Protein AF-K3WA99-F1 (afdb_monomer_lite)

Structure (mmCIF, N/CA/C/O backbone):
data_AF-K3WA99-F1
#
_entry.id   AF-K3WA99-F1
#
loop_
_atom_site.group_PDB
_atom_site.id
_atom_site.type_symbol
_atom_site.label_atom_id
_atom_site.label_alt_id
_atom_site.label_comp_id
_atom_site.label_asym_id
_atom_site.label_entity_id
_atom_site.label_seq_id
_atom_site.pdbx_PDB_ins_code
_atom_site.Cartn_x
_atom_site.Cartn_y
_atom_site.Cartn_z
_atom_site.occupancy
_atom_site.B_iso_or_equiv
_atom_site.auth_seq_id
_atom_site.auth_comp_id
_atom_site.auth_asym_id
_atom_site.auth_atom_id
_atom_site.pdbx_PDB_model_num
ATOM 1 N N . MET A 1 1 ? 0.279 -68.273 -68.883 1.00 36.66 1 MET A N 1
ATOM 2 C CA . MET A 1 1 ? -0.332 -67.293 -69.807 1.00 36.66 1 MET A CA 1
ATOM 3 C C . MET A 1 1 ? -0.580 -66.060 -68.958 1.00 36.66 1 MET A C 1
ATOM 5 O O . MET A 1 1 ? -1.203 -66.222 -67.927 1.00 36.66 1 MET A O 1
ATOM 9 N N . GLU A 1 2 ? -0.004 -64.884 -69.164 1.00 41.03 2 GLU A N 1
ATOM 10 C CA . GLU A 1 2 ? 0.530 -64.221 -70.355 1.00 41.03 2 GLU A CA 1
ATOM 11 C C . GLU A 1 2 ? 1.590 -63.188 -69.910 1.00 41.03 2 GLU A C 1
ATOM 13 O O . GLU A 1 2 ? 1.601 -62.764 -68.755 1.00 41.03 2 GLU A O 1
ATOM 18 N N . ARG A 1 3 ? 2.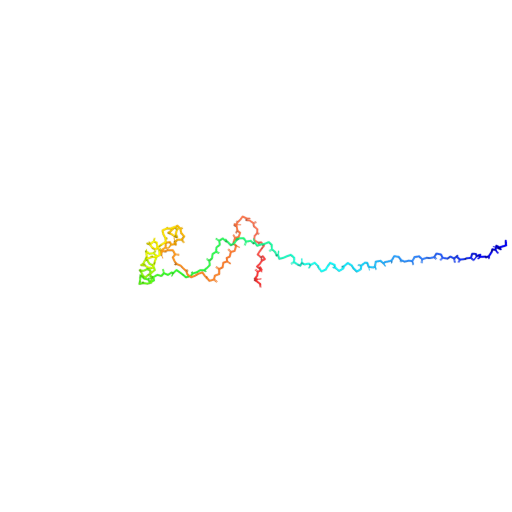520 -62.852 -70.808 1.00 37.69 3 ARG A N 1
ATOM 19 C CA . ARG A 1 3 ? 3.589 -61.851 -70.643 1.00 37.69 3 ARG A CA 1
ATOM 20 C C . ARG A 1 3 ? 3.217 -60.551 -71.373 1.00 37.69 3 ARG A C 1
ATOM 22 O O . ARG A 1 3 ? 2.437 -60.610 -72.313 1.00 37.69 3 ARG A O 1
ATOM 29 N N . ALA A 1 4 ? 3.982 -59.497 -71.049 1.00 47.97 4 ALA A N 1
ATOM 30 C CA . ALA A 1 4 ? 4.262 -58.271 -71.824 1.00 47.97 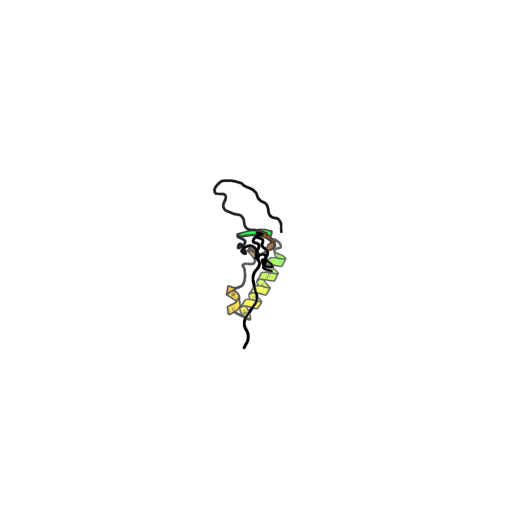4 ALA A CA 1
ATOM 31 C C . ALA A 1 4 ? 3.201 -57.159 -71.693 1.00 47.97 4 ALA A C 1
ATOM 33 O O . ALA A 1 4 ? 2.024 -57.448 -71.564 1.00 47.97 4 ALA A O 1
ATOM 34 N N . ASN A 1 5 ? 3.508 -55.860 -71.643 1.00 38.56 5 ASN A N 1
ATOM 35 C CA . ASN A 1 5 ? 4.619 -55.020 -72.129 1.00 38.56 5 ASN A CA 1
ATOM 36 C C . ASN A 1 5 ? 4.755 -53.823 -71.151 1.00 38.56 5 ASN A C 1
ATOM 38 O O . ASN A 1 5 ? 3.804 -53.527 -70.438 1.00 38.56 5 ASN A O 1
ATOM 42 N N . GLY A 1 6 ? 5.841 -53.066 -71.022 1.00 38.41 6 GLY A N 1
ATOM 43 C CA . GLY A 1 6 ? 6.835 -52.635 -72.003 1.00 38.41 6 GLY A CA 1
ATOM 44 C C . GLY A 1 6 ? 7.060 -51.125 -71.787 1.00 38.41 6 GLY A C 1
ATOM 45 O O . GLY A 1 6 ? 6.121 -50.393 -71.494 1.00 38.41 6 GLY A O 1
ATOM 46 N N . GLU A 1 7 ? 8.320 -50.717 -71.838 1.00 42.38 7 GLU A N 1
ATOM 47 C CA . GLU A 1 7 ? 8.943 -49.479 -71.345 1.00 42.38 7 GLU A CA 1
ATOM 48 C C . GLU A 1 7 ? 8.517 -48.143 -71.992 1.00 42.38 7 GLU A C 1
ATOM 50 O O . GLU A 1 7 ? 8.146 -48.089 -73.161 1.00 42.38 7 GLU A O 1
ATOM 55 N N . ASN A 1 8 ? 8.678 -47.046 -71.232 1.00 38.66 8 ASN A N 1
ATOM 56 C CA . ASN A 1 8 ? 9.382 -45.791 -71.594 1.00 38.66 8 ASN A CA 1
ATOM 57 C C . ASN A 1 8 ? 9.150 -44.780 -70.447 1.00 38.66 8 ASN A C 1
ATOM 59 O O . ASN A 1 8 ? 8.015 -44.575 -70.040 1.00 38.66 8 ASN A O 1
ATOM 63 N N . GLY A 1 9 ? 10.128 -44.159 -69.785 1.00 33.38 9 GLY A N 1
ATOM 64 C CA . GLY A 1 9 ? 11.370 -43.571 -70.280 1.00 33.38 9 GLY A CA 1
ATOM 65 C C . GLY A 1 9 ? 11.229 -42.044 -70.194 1.00 33.38 9 GLY A C 1
ATOM 66 O O . GLY A 1 9 ? 10.466 -41.473 -70.964 1.00 33.38 9 GLY A O 1
ATOM 67 N N . GLY A 1 10 ? 11.932 -41.379 -69.264 1.00 31.41 10 GLY A N 1
ATOM 68 C CA . GLY A 1 10 ? 12.043 -39.911 -69.268 1.00 31.41 10 GLY A CA 1
ATOM 69 C C . GLY A 1 10 ? 12.065 -39.238 -67.896 1.00 31.41 10 GLY A C 1
ATOM 70 O O . GLY A 1 10 ? 11.032 -38.893 -67.335 1.00 31.41 10 GLY A O 1
ATOM 71 N N . THR A 1 11 ? 13.270 -39.016 -67.385 1.00 44.88 11 THR A N 1
ATOM 72 C CA . THR A 1 11 ? 13.609 -38.127 -66.268 1.00 44.88 11 THR A CA 1
ATOM 73 C C . THR A 1 11 ? 13.236 -36.668 -66.559 1.00 44.88 11 THR 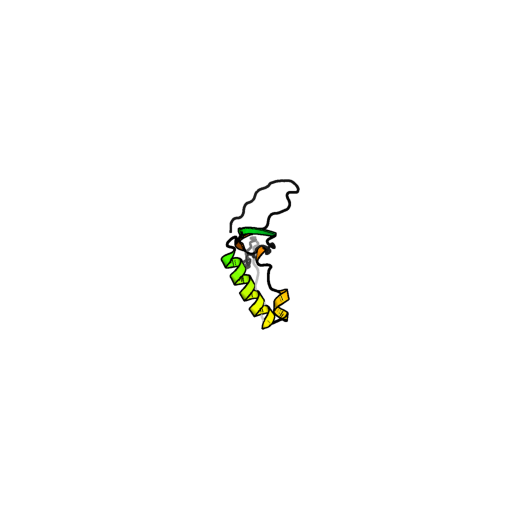A C 1
ATOM 75 O O . THR A 1 11 ? 13.431 -36.217 -67.684 1.00 44.88 11 THR A O 1
ATOM 78 N N . ASN A 1 12 ? 12.797 -35.907 -65.547 1.00 34.22 12 ASN A N 1
ATOM 79 C CA . ASN A 1 12 ? 13.463 -34.665 -65.114 1.00 34.22 12 ASN A CA 1
ATOM 80 C C . ASN A 1 12 ? 12.706 -33.961 -63.975 1.00 34.22 12 ASN A C 1
ATOM 82 O O . ASN A 1 12 ? 11.539 -33.614 -64.105 1.00 34.22 12 ASN A O 1
ATOM 86 N N . SER A 1 13 ? 13.449 -33.734 -62.888 1.00 46.38 13 SER A N 1
ATOM 87 C CA . SER A 1 13 ? 13.485 -32.522 -62.062 1.00 46.38 13 SER A CA 1
ATOM 88 C C . SER A 1 13 ? 12.190 -31.736 -61.855 1.00 46.38 13 SER A C 1
ATOM 90 O O . SER A 1 13 ? 11.712 -31.061 -62.762 1.00 46.38 13 SER A O 1
ATOM 92 N N . SER A 1 14 ? 11.754 -31.643 -60.600 1.00 41.06 14 SER A N 1
ATOM 93 C CA . SER A 1 14 ? 11.791 -30.361 -59.882 1.00 41.06 14 SER A CA 1
ATOM 94 C C . SER A 1 14 ? 11.469 -30.583 -58.411 1.00 41.06 14 SER A C 1
ATOM 96 O O . SER A 1 14 ? 10.350 -30.930 -58.035 1.00 41.06 14 SER A O 1
ATOM 98 N N . ASP A 1 15 ? 12.484 -30.353 -57.585 1.00 43.19 15 ASP A N 1
ATOM 99 C CA . ASP A 1 15 ? 12.324 -29.890 -56.217 1.00 43.19 15 ASP A CA 1
ATOM 100 C C . ASP A 1 15 ? 11.232 -28.817 -56.128 1.00 43.19 15 ASP A C 1
ATOM 102 O O . ASP A 1 15 ? 11.262 -27.818 -56.843 1.00 43.19 15 ASP A O 1
ATOM 106 N N . SER A 1 16 ? 10.286 -28.984 -55.212 1.00 38.38 16 SER A N 1
ATOM 107 C CA . SER A 1 16 ? 9.988 -27.981 -54.181 1.00 38.38 16 SER A CA 1
ATOM 108 C C . SER A 1 16 ? 8.762 -28.433 -53.391 1.00 38.38 16 SER A C 1
ATOM 110 O O . SER A 1 16 ? 7.721 -28.773 -53.935 1.00 38.38 16 SER A O 1
ATOM 112 N N . VAL A 1 17 ? 8.903 -28.671 -52.084 1.00 43.78 17 VAL A N 1
ATOM 113 C CA . VAL A 1 17 ? 8.653 -27.649 -51.048 1.00 43.78 17 VAL A CA 1
ATOM 114 C C . VAL A 1 17 ? 7.265 -27.041 -51.309 1.00 43.78 17 VAL A C 1
ATOM 116 O O . VAL A 1 17 ? 7.071 -26.323 -52.270 1.00 43.78 17 VAL A O 1
ATOM 119 N N . TYR A 1 18 ? 6.213 -27.379 -50.573 1.00 37.78 18 TYR A N 1
ATOM 120 C CA . TYR A 1 18 ? 6.010 -26.922 -49.206 1.00 37.78 18 TYR A CA 1
ATOM 121 C C . TYR A 1 18 ? 5.069 -27.880 -48.470 1.00 37.78 18 TYR A C 1
ATOM 123 O O . TYR A 1 18 ? 3.876 -27.972 -48.753 1.00 37.78 18 TYR A O 1
ATOM 131 N N . ARG A 1 19 ? 5.596 -28.541 -47.434 1.00 41.16 19 ARG A N 1
ATOM 132 C CA . ARG A 1 19 ? 4.766 -29.026 -46.329 1.00 41.16 19 ARG A CA 1
ATOM 133 C C . ARG A 1 19 ? 4.023 -27.809 -45.779 1.00 41.16 19 ARG A C 1
ATOM 135 O O . ARG A 1 19 ? 4.672 -26.898 -45.268 1.00 41.16 19 ARG A O 1
ATOM 142 N N . TYR A 1 20 ? 2.693 -27.796 -45.836 1.00 39.44 20 TYR A N 1
ATOM 143 C CA . TYR A 1 20 ? 1.878 -26.881 -45.035 1.00 39.44 20 TYR A CA 1
ATOM 144 C C . TYR A 1 20 ? 2.051 -27.238 -43.552 1.00 39.44 20 TYR A C 1
ATOM 146 O O . TYR A 1 20 ? 1.200 -27.853 -42.913 1.00 39.44 20 TYR A O 1
ATOM 154 N N . SER A 1 21 ? 3.196 -26.868 -42.981 1.00 49.56 21 SER A N 1
ATOM 155 C CA . SER A 1 21 ? 3.390 -26.825 -41.545 1.00 49.56 21 SER A CA 1
ATOM 156 C C . SER A 1 21 ? 2.579 -25.649 -41.026 1.00 49.56 21 SER A C 1
ATOM 158 O O . SER A 1 21 ? 3.078 -24.529 -40.928 1.00 49.56 21 SER A O 1
ATOM 160 N N . ASN A 1 22 ? 1.326 -25.909 -40.665 1.00 48.25 22 ASN A N 1
ATOM 161 C CA . ASN A 1 22 ? 0.498 -24.998 -39.885 1.00 48.25 22 ASN A CA 1
ATOM 162 C C . ASN A 1 22 ? 1.028 -24.928 -38.436 1.00 48.25 22 ASN A C 1
ATOM 164 O O . ASN A 1 22 ? 0.327 -25.211 -37.468 1.00 48.25 22 ASN A O 1
ATOM 168 N N . ARG A 1 23 ? 2.305 -24.559 -38.269 1.00 52.94 23 ARG A N 1
ATOM 169 C CA . ARG A 1 23 ? 2.805 -23.958 -37.039 1.00 52.94 23 ARG A CA 1
ATOM 170 C C . ARG A 1 23 ? 2.334 -22.514 -37.090 1.00 52.94 23 ARG A C 1
ATOM 172 O O . ARG A 1 23 ? 3.106 -21.619 -37.417 1.00 52.94 23 ARG A O 1
ATOM 179 N N . ARG A 1 24 ? 1.070 -22.281 -36.724 1.00 55.72 24 ARG A N 1
ATOM 180 C CA . ARG A 1 24 ? 0.731 -21.023 -36.058 1.00 55.72 24 ARG A CA 1
ATOM 181 C C . ARG A 1 24 ? 1.666 -20.979 -34.864 1.00 55.72 24 ARG A C 1
ATOM 183 O O . ARG A 1 24 ? 1.435 -21.670 -33.871 1.00 55.72 24 ARG A O 1
ATOM 190 N N . SER A 1 25 ? 2.797 -20.299 -35.015 1.00 60.50 25 SER A N 1
ATOM 191 C CA . SER A 1 25 ? 3.667 -19.983 -33.906 1.00 60.50 25 SER A CA 1
ATOM 192 C C . SER A 1 25 ? 2.757 -19.241 -32.944 1.00 60.50 25 SER A C 1
ATOM 194 O O . SER A 1 25 ? 2.373 -18.100 -33.176 1.00 60.50 25 SER A O 1
ATOM 196 N N . ARG A 1 26 ? 2.289 -19.942 -31.906 1.00 64.25 26 ARG A N 1
ATOM 197 C CA . ARG A 1 26 ? 1.729 -19.299 -30.726 1.00 64.25 26 ARG A CA 1
ATOM 198 C C . ARG A 1 26 ? 2.812 -18.310 -30.346 1.00 64.25 26 ARG A C 1
ATOM 200 O O . ARG A 1 26 ? 3.859 -18.757 -29.878 1.00 64.25 26 ARG A O 1
ATOM 207 N N . GLN A 1 27 ? 2.629 -17.030 -30.679 1.00 67.44 27 GLN A N 1
ATOM 208 C CA . GLN A 1 27 ? 3.550 -15.979 -30.283 1.00 67.44 27 GLN A CA 1
ATOM 209 C C . GLN A 1 27 ? 3.650 -16.138 -28.776 1.00 67.44 27 GLN A C 1
ATOM 211 O O . GLN A 1 27 ? 2.679 -15.919 -28.047 1.00 67.44 27 GLN A O 1
ATOM 216 N N . ARG A 1 28 ? 4.769 -16.710 -28.324 1.00 69.69 28 ARG A N 1
ATOM 217 C CA . ARG A 1 28 ? 4.985 -16.940 -26.907 1.00 69.69 28 ARG A CA 1
ATOM 218 C C . ARG A 1 28 ? 4.959 -15.547 -26.317 1.00 69.69 28 ARG A C 1
ATOM 220 O O . ARG A 1 28 ? 5.731 -14.696 -26.758 1.00 69.69 28 ARG A O 1
ATOM 227 N N . ARG A 1 29 ? 4.025 -15.304 -25.391 1.00 71.75 29 ARG A N 1
ATOM 228 C CA . ARG A 1 29 ? 4.022 -14.049 -24.645 1.00 71.75 29 ARG A CA 1
ATOM 229 C C . ARG A 1 29 ? 5.450 -13.851 -24.134 1.00 71.75 29 ARG A C 1
ATOM 231 O O . ARG A 1 29 ? 6.028 -14.832 -23.648 1.00 71.75 29 ARG A O 1
ATOM 238 N N . PRO A 1 30 ? 6.034 -12.655 -24.305 1.00 70.62 30 PRO A N 1
ATOM 239 C CA . PRO A 1 30 ? 7.361 -12.399 -23.780 1.00 70.62 30 PRO A CA 1
ATOM 240 C C . PRO A 1 30 ? 7.389 -12.791 -22.295 1.00 70.62 30 PRO A C 1
ATOM 242 O O . PRO A 1 30 ? 6.353 -12.688 -21.623 1.00 70.62 30 PRO A O 1
ATOM 245 N N . PRO A 1 31 ? 8.528 -13.297 -21.789 1.00 75.38 31 PRO A N 1
ATOM 246 C CA . PRO A 1 31 ? 8.654 -13.672 -20.389 1.00 75.38 31 PRO A CA 1
ATOM 247 C C . PRO A 1 31 ? 8.139 -12.538 -19.501 1.00 75.38 31 PRO A C 1
ATOM 249 O O . PRO A 1 31 ? 8.482 -11.377 -19.721 1.00 75.38 31 PRO A O 1
ATOM 252 N N . ARG A 1 32 ? 7.283 -12.863 -18.527 1.00 79.62 32 ARG A N 1
ATOM 253 C CA . ARG A 1 32 ? 6.786 -11.873 -17.569 1.00 79.62 32 ARG A CA 1
ATOM 254 C C . ARG A 1 32 ? 7.957 -11.420 -16.709 1.00 79.62 32 ARG A C 1
ATOM 256 O O . ARG A 1 32 ? 8.387 -12.147 -15.819 1.00 79.62 32 ARG A O 1
ATOM 263 N N . ILE A 1 33 ? 8.483 -10.240 -17.005 1.00 88.75 33 ILE A N 1
ATOM 264 C CA . ILE A 1 33 ? 9.515 -9.616 -16.186 1.00 88.75 33 ILE A CA 1
ATOM 265 C C . ILE A 1 33 ? 8.842 -9.075 -14.920 1.00 88.75 33 ILE A C 1
ATOM 267 O O . ILE A 1 33 ? 7.790 -8.440 -14.998 1.00 88.75 33 ILE A O 1
ATOM 271 N N . ARG A 1 34 ? 9.427 -9.354 -13.749 1.00 90.06 34 ARG A N 1
ATOM 272 C CA . ARG A 1 34 ? 8.899 -8.871 -12.469 1.00 90.06 34 ARG A CA 1
ATOM 273 C C . ARG A 1 34 ? 9.112 -7.352 -12.368 1.00 90.06 34 ARG A C 1
ATOM 275 O O . ARG A 1 34 ? 10.253 -6.915 -12.532 1.00 90.06 34 ARG A O 1
ATOM 282 N N . PRO A 1 35 ? 8.071 -6.549 -12.094 1.00 92.38 35 PRO A N 1
ATOM 283 C CA . PRO A 1 35 ? 8.254 -5.123 -11.850 1.00 92.38 35 PRO A CA 1
ATOM 284 C C . PRO A 1 35 ? 9.113 -4.900 -10.597 1.00 92.38 35 PRO A C 1
ATOM 286 O O . PRO A 1 35 ? 9.025 -5.671 -9.639 1.00 92.38 35 PRO A O 1
ATOM 289 N N . ASN A 1 36 ? 9.944 -3.861 -10.620 1.00 93.81 36 ASN A N 1
ATOM 290 C CA . ASN A 1 36 ? 10.805 -3.452 -9.503 1.00 93.81 36 ASN A CA 1
ATOM 291 C C . ASN A 1 36 ? 10.651 -1.970 -9.124 1.00 93.81 36 ASN A C 1
ATOM 293 O O . ASN A 1 36 ? 11.144 -1.569 -8.077 1.00 93.81 36 ASN A O 1
ATOM 297 N N . PHE A 1 37 ? 9.928 -1.178 -9.919 1.00 95.56 37 PHE A N 1
ATOM 298 C CA . PHE A 1 37 ? 9.565 0.201 -9.596 1.00 95.56 37 PHE A CA 1
ATOM 299 C C . PHE A 1 37 ? 8.081 0.435 -9.860 1.00 95.56 37 PHE A C 1
ATOM 301 O O . PHE A 1 37 ? 7.435 -0.306 -10.605 1.00 95.56 37 PHE A O 1
ATOM 308 N N . PHE A 1 38 ? 7.542 1.497 -9.275 1.00 96.50 38 PHE A N 1
ATOM 309 C CA . PHE A 1 38 ? 6.202 1.970 -9.577 1.00 96.50 38 PHE A CA 1
ATOM 310 C C . PHE A 1 38 ? 6.131 3.493 -9.490 1.00 96.50 38 PHE A C 1
ATOM 312 O O . PHE A 1 38 ? 6.935 4.132 -8.814 1.00 96.50 38 PHE A O 1
ATOM 319 N N . VAL A 1 39 ? 5.148 4.063 -10.180 1.00 96.44 39 VAL A N 1
ATOM 320 C CA . VAL A 1 39 ? 4.738 5.459 -10.028 1.00 96.44 39 VAL A CA 1
ATOM 321 C C . VAL A 1 39 ? 3.442 5.463 -9.235 1.00 96.44 39 VAL A C 1
ATOM 323 O O . VAL A 1 39 ? 2.519 4.710 -9.554 1.00 96.44 39 VAL A O 1
ATOM 326 N N . GLY A 1 40 ? 3.366 6.294 -8.202 1.00 96.81 40 GLY A N 1
ATOM 327 C CA . GLY A 1 40 ? 2.181 6.398 -7.366 1.00 96.81 40 GLY A CA 1
ATOM 328 C C . GLY A 1 40 ? 2.088 7.720 -6.622 1.00 96.81 40 GLY A C 1
ATOM 329 O O . GLY A 1 40 ? 3.077 8.441 -6.494 1.00 96.81 40 GLY A O 1
ATOM 330 N N . PHE A 1 41 ? 0.892 8.018 -6.118 1.00 96.06 41 PHE A N 1
ATOM 331 C CA . PHE A 1 41 ? 0.669 9.137 -5.205 1.00 96.06 41 PHE A CA 1
ATOM 332 C C . PHE A 1 41 ? 0.619 8.619 -3.777 1.00 96.06 41 PHE A C 1
ATOM 334 O O . PHE A 1 41 ? -0.143 7.699 -3.475 1.00 96.06 41 PHE A O 1
ATOM 341 N N . ARG A 1 42 ? 1.423 9.214 -2.898 1.00 95.88 42 ARG A N 1
ATOM 342 C CA . ARG A 1 42 ? 1.400 8.891 -1.473 1.00 95.88 42 ARG A CA 1
ATOM 343 C C . ARG A 1 42 ? 0.160 9.496 -0.824 1.00 95.88 42 ARG A C 1
ATOM 345 O O . ARG A 1 42 ? -0.161 10.657 -1.078 1.00 95.88 42 ARG A O 1
ATOM 352 N N . ILE A 1 43 ? -0.503 8.729 0.037 1.00 96.12 43 ILE A N 1
ATOM 353 C CA . ILE A 1 43 ? -1.588 9.259 0.862 1.00 96.12 43 ILE A CA 1
ATOM 354 C C . ILE A 1 43 ? -0.966 10.101 1.982 1.00 96.12 43 ILE A C 1
ATOM 356 O O . ILE A 1 43 ? -0.123 9.619 2.731 1.00 96.12 43 ILE A O 1
ATOM 360 N N . THR A 1 44 ? -1.356 11.374 2.072 1.00 95.38 44 THR A N 1
ATOM 361 C CA . THR A 1 44 ? -0.848 12.326 3.081 1.00 95.38 44 THR A CA 1
ATOM 362 C C . THR A 1 44 ? -1.935 12.864 4.009 1.00 95.38 44 THR A C 1
ATOM 364 O O . THR A 1 44 ? -1.622 13.514 5.006 1.00 95.38 44 THR A O 1
ATOM 367 N N . SER A 1 45 ? -3.211 12.605 3.700 1.00 97.00 4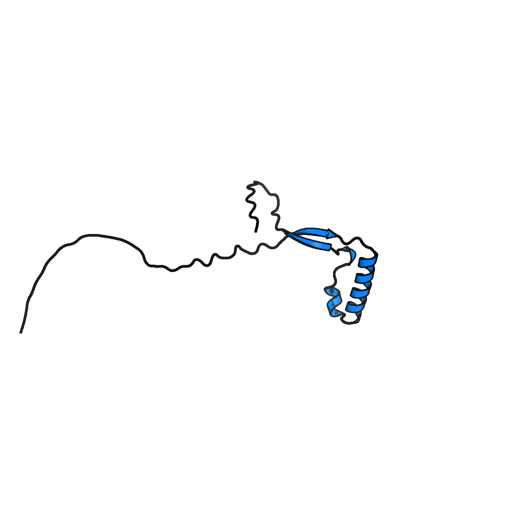5 SER A N 1
ATOM 368 C CA . SER A 1 45 ? -4.323 13.009 4.559 1.00 97.00 45 SER A CA 1
ATOM 369 C C . SER A 1 45 ? -4.273 12.229 5.869 1.00 97.00 45 SER A C 1
ATOM 371 O O . SER A 1 45 ? -4.460 11.014 5.883 1.00 97.00 45 SER A O 1
ATOM 373 N N . LYS A 1 46 ? -4.043 12.944 6.973 1.00 96.81 46 LYS A N 1
ATOM 374 C CA . LYS A 1 46 ? -4.001 12.357 8.318 1.00 96.81 46 LYS A CA 1
ATOM 375 C C . LYS A 1 46 ? -5.332 11.722 8.712 1.00 96.81 46 LYS A C 1
ATOM 377 O O . LYS A 1 46 ? -5.331 10.705 9.387 1.00 96.81 46 LYS A O 1
ATOM 382 N N . GLU A 1 47 ? -6.444 12.302 8.265 1.00 97.56 47 GLU A N 1
ATOM 383 C CA . GLU A 1 47 ? -7.783 11.765 8.517 1.00 97.56 47 GLU A CA 1
ATOM 384 C C . GLU A 1 47 ? -7.963 10.391 7.862 1.00 97.56 47 GLU A C 1
ATOM 386 O O . GLU A 1 47 ? -8.377 9.446 8.525 1.00 97.56 47 GLU A O 1
ATOM 391 N N . LEU A 1 48 ? -7.571 10.253 6.589 1.00 96.38 48 LEU A N 1
ATOM 392 C CA . LEU A 1 48 ? -7.640 8.966 5.888 1.00 96.38 48 LEU A CA 1
ATOM 393 C C . LEU A 1 48 ? -6.719 7.924 6.524 1.00 96.38 48 LEU A C 1
ATOM 395 O O . LEU A 1 48 ? -7.095 6.761 6.638 1.00 96.38 48 LEU A O 1
ATOM 399 N N . ILE A 1 49 ? -5.520 8.335 6.941 1.00 97.81 49 ILE A N 1
ATOM 400 C CA . ILE A 1 49 ? -4.579 7.445 7.628 1.00 97.81 49 ILE A CA 1
ATOM 401 C C . ILE A 1 49 ? -5.193 6.938 8.941 1.00 97.81 49 ILE A C 1
ATOM 403 O O . ILE A 1 49 ? -5.213 5.731 9.155 1.00 97.81 49 ILE A O 1
ATOM 407 N N . ALA A 1 50 ? -5.768 7.824 9.760 1.00 97.88 50 ALA A N 1
ATOM 408 C CA . ALA A 1 50 ? -6.398 7.451 11.028 1.00 97.88 50 ALA A CA 1
ATOM 409 C C . ALA A 1 50 ? -7.597 6.502 10.840 1.00 97.88 50 ALA A C 1
ATOM 411 O O . ALA A 1 50 ? -7.735 5.521 11.565 1.00 97.88 50 ALA A O 1
ATOM 412 N N . GLN A 1 51 ? -8.436 6.744 9.827 1.00 98.00 51 GLN A N 1
ATOM 413 C CA . GLN A 1 51 ? -9.551 5.846 9.499 1.00 98.00 51 GLN A CA 1
ATOM 414 C C . GLN A 1 51 ? -9.064 4.449 9.088 1.00 98.00 51 GLN A C 1
ATOM 416 O O . GLN A 1 51 ? -9.673 3.439 9.441 1.00 98.00 51 GLN A O 1
ATOM 421 N N . ILE A 1 52 ? -7.954 4.370 8.349 1.00 97.44 52 ILE A N 1
ATOM 422 C CA . ILE A 1 52 ? -7.369 3.084 7.957 1.00 97.44 52 ILE A CA 1
ATOM 423 C C . ILE A 1 52 ? -6.724 2.384 9.156 1.00 97.44 52 ILE A C 1
ATOM 425 O O . ILE A 1 52 ? -6.854 1.168 9.266 1.00 97.44 52 ILE A O 1
ATOM 429 N N . GLU A 1 53 ? -6.085 3.118 10.068 1.00 97.75 53 GLU A N 1
ATOM 430 C CA . GLU A 1 53 ? -5.554 2.568 11.323 1.00 97.75 53 GLU A CA 1
ATOM 431 C C . GLU A 1 53 ? -6.660 1.905 12.158 1.00 97.75 53 GLU A C 1
ATOM 433 O O . GLU A 1 53 ? -6.508 0.761 12.590 1.00 97.75 53 GLU A O 1
ATOM 438 N N . GLU A 1 54 ? -7.804 2.572 12.325 1.00 98.19 54 GLU A N 1
ATOM 439 C CA . GLU A 1 54 ? -8.958 2.024 13.049 1.00 98.19 54 GLU A CA 1
ATOM 440 C C . GLU A 1 54 ? -9.533 0.773 12.363 1.00 98.19 54 GLU A C 1
ATOM 442 O O . GLU A 1 54 ? -9.818 -0.244 13.011 1.00 98.19 54 GLU A O 1
ATOM 447 N N . LEU A 1 55 ? -9.653 0.807 11.033 1.00 97.56 55 LEU A N 1
ATOM 448 C CA . LEU A 1 55 ? -10.107 -0.337 10.247 1.00 97.56 55 LEU A CA 1
ATOM 449 C C . LEU A 1 55 ? -9.155 -1.533 10.392 1.00 97.56 55 LEU A C 1
ATOM 451 O O . 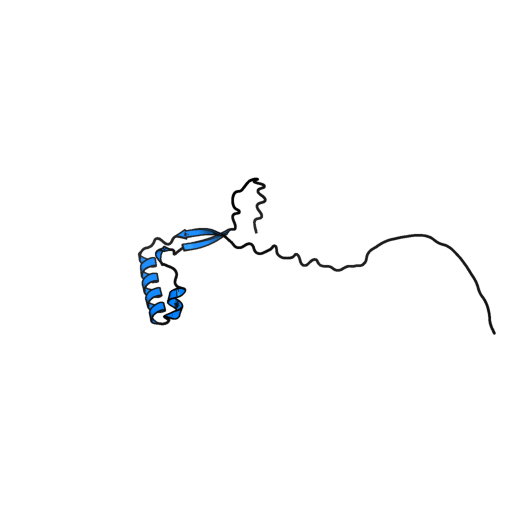LEU A 1 55 ? -9.598 -2.656 10.632 1.00 97.56 55 LEU A O 1
ATOM 455 N N . GLN A 1 56 ? -7.849 -1.302 10.266 1.00 97.69 56 GLN A N 1
ATOM 456 C CA . GLN A 1 56 ? -6.823 -2.331 10.420 1.00 97.69 56 GLN A CA 1
ATOM 457 C C . GLN A 1 56 ? -6.824 -2.924 11.830 1.00 97.69 56 GLN A C 1
ATOM 459 O O . GLN A 1 56 ? -6.717 -4.143 11.974 1.00 97.69 56 GLN A O 1
ATOM 464 N N . HIS A 1 57 ? -7.013 -2.091 12.856 1.00 97.31 57 HIS A N 1
ATOM 465 C CA . HIS A 1 57 ? -7.155 -2.546 14.235 1.00 97.31 57 HIS A CA 1
ATOM 466 C C . HIS A 1 57 ? -8.358 -3.483 14.394 1.00 97.31 57 HIS A C 1
ATOM 468 O O . HIS A 1 57 ? -8.227 -4.576 14.945 1.00 97.31 57 HIS A O 1
ATOM 474 N N . SER A 1 58 ? -9.507 -3.098 13.837 1.00 97.88 58 SER A N 1
ATOM 475 C CA . SER A 1 58 ? -10.735 -3.900 13.875 1.00 97.88 58 SER A CA 1
ATOM 476 C C . SER A 1 58 ? -10.569 -5.244 13.152 1.00 97.88 58 SER A C 1
ATOM 478 O O . SER A 1 58 ? -10.999 -6.284 13.653 1.00 97.88 58 SER A O 1
ATOM 480 N N . ILE A 1 59 ? -9.891 -5.249 11.997 1.00 97.56 59 ILE A N 1
ATOM 481 C CA . ILE A 1 59 ? -9.577 -6.476 11.251 1.00 97.56 59 ILE A CA 1
ATOM 482 C C . ILE A 1 59 ? -8.656 -7.386 12.068 1.00 97.56 59 ILE A C 1
ATOM 484 O O . ILE A 1 59 ? -8.927 -8.579 12.165 1.00 97.56 59 ILE A O 1
ATOM 488 N N . ALA A 1 60 ? -7.598 -6.841 12.673 1.00 96.62 60 ALA A N 1
ATOM 489 C CA . ALA A 1 60 ? -6.645 -7.621 13.458 1.00 96.62 60 ALA A CA 1
ATOM 490 C C . ALA A 1 60 ? -7.281 -8.230 14.720 1.00 96.62 60 ALA A C 1
ATOM 492 O O . ALA A 1 60 ? -6.937 -9.348 15.096 1.00 96.62 60 ALA A O 1
ATOM 493 N N . GLN A 1 61 ? -8.228 -7.529 15.352 1.00 97.31 61 GLN A N 1
ATOM 494 C CA . GLN A 1 61 ? -8.989 -8.064 16.484 1.00 97.31 61 GLN A CA 1
ATOM 495 C C . GLN A 1 61 ? -9.902 -9.225 16.075 1.00 97.31 61 GLN A C 1
ATOM 497 O O . GLN A 1 61 ? -9.975 -10.227 16.784 1.00 97.31 61 GLN A O 1
ATOM 502 N N . ALA A 1 62 ? -10.594 -9.102 14.939 1.00 97.62 62 ALA A N 1
ATOM 503 C CA . ALA A 1 62 ? -11.489 -10.145 14.445 1.00 97.62 62 ALA A CA 1
ATOM 504 C C . ALA A 1 62 ? -10.729 -11.348 13.855 1.00 97.62 62 ALA A C 1
ATOM 506 O O . ALA A 1 62 ? -11.171 -12.488 13.992 1.00 97.62 62 ALA A O 1
ATOM 507 N N . PHE A 1 63 ? -9.585 -11.098 13.212 1.00 96.81 63 PHE A N 1
ATOM 508 C CA . PHE A 1 63 ? -8.785 -12.090 12.495 1.00 96.81 63 PHE A CA 1
ATOM 509 C C . PHE A 1 63 ? -7.286 -11.897 12.784 1.00 96.81 63 PHE A C 1
ATOM 511 O O . PHE A 1 63 ? -6.570 -11.302 11.971 1.00 96.81 63 PHE A O 1
ATOM 518 N N . PRO A 1 64 ? -6.777 -12.430 13.909 1.00 94.62 64 PRO A N 1
ATOM 519 C CA . PRO A 1 64 ? -5.379 -12.247 14.307 1.00 94.62 64 PRO A CA 1
ATOM 520 C C . PRO A 1 64 ? -4.364 -12.705 13.251 1.00 94.62 64 PRO A C 1
ATOM 522 O O . PRO A 1 64 ? -3.352 -12.041 13.035 1.00 94.62 64 PRO A O 1
ATOM 525 N N . ASP A 1 65 ? -4.661 -13.785 12.523 1.00 96.00 65 ASP A N 1
ATOM 526 C CA . ASP A 1 65 ? -3.776 -14.325 11.481 1.00 96.00 65 ASP A CA 1
ATOM 527 C C . ASP A 1 65 ? -3.572 -13.350 10.304 1.00 96.00 65 ASP A C 1
ATOM 529 O O . ASP A 1 65 ? -2.521 -13.346 9.654 1.00 96.00 65 ASP A O 1
ATOM 533 N N . ALA A 1 66 ? -4.550 -12.469 10.055 1.00 94.00 66 ALA A N 1
ATOM 534 C CA . ALA A 1 66 ? -4.487 -11.467 8.995 1.00 94.00 66 ALA A CA 1
ATOM 535 C C . ALA A 1 66 ? -3.567 -10.284 9.341 1.00 94.00 66 ALA A C 1
ATOM 537 O O . ALA A 1 66 ? -3.178 -9.548 8.433 1.00 94.00 66 ALA A O 1
ATOM 538 N N . ALA A 1 67 ? -3.174 -10.109 10.610 1.00 92.50 67 ALA A N 1
ATOM 539 C CA . ALA A 1 67 ? -2.336 -8.988 11.044 1.00 92.50 67 ALA A CA 1
ATOM 540 C C . ALA A 1 67 ? -0.998 -8.927 10.286 1.00 92.50 67 ALA A C 1
ATOM 542 O O . ALA A 1 67 ? -0.527 -7.847 9.942 1.00 92.50 67 ALA A O 1
ATOM 543 N N . SER A 1 68 ? -0.429 -10.089 9.944 1.00 94.56 68 SER A N 1
ATOM 544 C CA . SER A 1 68 ? 0.808 -10.206 9.154 1.00 94.56 68 SER A CA 1
ATOM 545 C C . SER A 1 68 ? 0.692 -9.684 7.714 1.00 94.56 68 SER A C 1
ATOM 547 O O . SER A 1 68 ? 1.703 -9.409 7.071 1.00 94.56 68 SER A O 1
ATOM 549 N N . CYS A 1 69 ? -0.534 -9.558 7.202 1.00 95.69 69 CYS A N 1
ATOM 550 C CA . CYS A 1 69 ? -0.827 -9.113 5.842 1.00 95.69 69 CYS A CA 1
ATOM 551 C C . CYS A 1 69 ? -1.145 -7.613 5.762 1.00 95.69 69 CYS A C 1
ATOM 553 O O . CYS A 1 69 ? -1.271 -7.076 4.659 1.00 95.69 69 CYS A O 1
ATOM 555 N N . LEU A 1 70 ? -1.314 -6.939 6.904 1.00 95.81 70 LEU A N 1
ATOM 556 C CA . LEU A 1 70 ? -1.635 -5.518 6.949 1.00 95.81 70 LEU A CA 1
ATOM 557 C C . LEU A 1 70 ? -0.381 -4.695 6.645 1.00 95.81 70 LEU A C 1
ATOM 559 O O . LEU A 1 70 ? 0.684 -4.899 7.224 1.00 95.81 70 LEU A O 1
ATOM 563 N N . VAL A 1 71 ? -0.515 -3.760 5.710 1.00 95.38 71 VAL A N 1
ATOM 564 C CA . VAL A 1 71 ? 0.549 -2.813 5.369 1.00 95.38 71 VAL A CA 1
ATOM 565 C C . VAL A 1 71 ? 0.526 -1.638 6.333 1.00 95.38 71 VAL A C 1
ATOM 567 O O . VAL A 1 71 ? -0.549 -1.177 6.711 1.00 95.38 71 VAL A O 1
ATOM 570 N N . ASP A 1 72 ? 1.704 -1.125 6.685 1.00 95.50 72 ASP A N 1
ATOM 571 C CA . ASP A 1 72 ? 1.827 0.089 7.492 1.00 95.50 72 ASP A CA 1
ATOM 572 C C . ASP A 1 72 ? 1.061 1.248 6.816 1.00 95.50 72 ASP A C 1
ATOM 574 O O . ASP A 1 72 ? 1.386 1.595 5.668 1.00 95.50 72 ASP A O 1
ATOM 578 N N . PRO A 1 73 ? 0.076 1.870 7.496 1.00 95.19 73 PRO A N 1
ATOM 579 C CA . PRO A 1 73 ? -0.668 3.023 6.992 1.00 95.19 73 PRO A CA 1
ATOM 580 C C . PRO A 1 73 ? 0.222 4.164 6.479 1.00 95.19 73 PRO A C 1
ATOM 582 O O . PRO A 1 73 ? -0.133 4.857 5.524 1.00 95.19 73 PRO A O 1
ATOM 585 N N . GLN A 1 74 ? 1.428 4.331 7.026 1.00 93.44 74 GLN A N 1
ATOM 586 C CA . GLN A 1 74 ? 2.375 5.359 6.583 1.00 93.44 74 GLN A CA 1
ATOM 587 C C . GLN A 1 74 ? 2.950 5.094 5.184 1.00 93.44 74 GLN A C 1
ATOM 589 O O . GLN A 1 74 ? 3.471 6.015 4.541 1.00 93.44 74 GLN A O 1
ATOM 594 N N . THR A 1 75 ? 2.855 3.857 4.693 1.00 95.69 75 THR A N 1
ATOM 595 C CA . THR A 1 75 ? 3.322 3.436 3.362 1.00 95.69 75 THR A CA 1
ATOM 596 C C . THR A 1 75 ? 2.223 3.461 2.300 1.00 95.69 75 THR A C 1
ATOM 598 O O . THR A 1 75 ? 2.483 3.143 1.135 1.00 95.69 75 THR A O 1
ATOM 601 N N . LEU A 1 76 ? 1.003 3.867 2.668 1.00 96.75 76 LEU A N 1
ATOM 602 C CA . LEU A 1 76 ? -0.135 3.891 1.761 1.00 96.75 76 LEU A CA 1
ATOM 603 C C . LEU A 1 76 ? 0.101 4.804 0.560 1.00 96.75 76 LEU A C 1
ATOM 605 O O . LEU A 1 76 ? 0.522 5.963 0.660 1.00 96.75 76 LEU A O 1
ATOM 609 N N . HIS A 1 77 ? -0.232 4.268 -0.602 1.00 97.06 77 HIS A N 1
ATOM 610 C CA . HIS A 1 77 ? -0.128 4.961 -1.866 1.00 97.06 77 HIS A CA 1
ATOM 611 C C . HIS A 1 77 ? -1.126 4.382 -2.864 1.00 97.06 77 HIS A C 1
ATOM 613 O O . HIS A 1 77 ? -1.527 3.223 -2.775 1.00 97.06 77 HIS A O 1
ATOM 619 N N . VAL A 1 78 ? -1.487 5.192 -3.852 1.00 96.06 78 VAL A N 1
ATOM 620 C CA . VAL A 1 78 ? -2.196 4.730 -5.042 1.00 96.06 78 VAL A CA 1
ATOM 621 C C . VAL A 1 78 ? -1.156 4.431 -6.111 1.00 96.06 78 VAL A C 1
ATOM 623 O O . VAL A 1 78 ? -0.483 5.343 -6.593 1.00 96.06 78 VAL A O 1
ATOM 626 N N . THR A 1 79 ? -1.000 3.160 -6.475 1.00 97.06 79 THR A N 1
ATOM 627 C CA . THR A 1 79 ? -0.137 2.743 -7.585 1.00 97.06 79 THR A CA 1
ATOM 628 C C . THR A 1 79 ? -0.810 3.072 -8.918 1.00 97.06 79 THR A C 1
ATOM 630 O O . THR A 1 79 ? -1.900 2.585 -9.201 1.00 97.06 79 THR A O 1
ATOM 633 N N . LEU A 1 80 ? -0.159 3.876 -9.758 1.00 96.31 80 LEU A N 1
ATOM 634 C CA . LEU A 1 80 ? -0.662 4.263 -11.083 1.00 96.31 80 LEU A CA 1
ATOM 635 C C . LEU A 1 80 ? -0.084 3.383 -12.190 1.00 96.31 80 LEU A C 1
ATOM 637 O O . LEU A 1 80 ? -0.770 3.037 -13.147 1.00 96.31 80 LEU A O 1
ATOM 641 N N . CYS A 1 81 ? 1.204 3.052 -12.078 1.00 95.00 81 CYS A N 1
ATOM 642 C CA . CYS A 1 81 ? 1.939 2.293 -13.081 1.00 95.00 81 CYS A CA 1
ATOM 643 C C . CYS A 1 81 ? 3.051 1.479 -12.417 1.00 95.00 81 CYS A C 1
ATOM 645 O O . CYS A 1 81 ? 3.703 1.972 -11.498 1.00 95.00 81 CYS A O 1
ATOM 647 N N . VAL A 1 82 ? 3.288 0.258 -12.901 1.00 94.44 82 VAL A N 1
ATOM 648 C CA . VAL A 1 82 ? 4.392 -0.613 -12.469 1.00 94.44 82 VAL A CA 1
ATOM 649 C C . VAL A 1 82 ? 5.389 -0.791 -13.608 1.00 94.44 82 VAL A C 1
ATOM 651 O O . VAL A 1 82 ? 5.010 -0.953 -14.767 1.00 94.44 82 VAL A O 1
ATOM 654 N N . LEU A 1 83 ? 6.674 -0.750 -13.277 1.00 92.44 83 LEU A N 1
ATOM 655 C CA . LEU A 1 83 ? 7.773 -0.674 -14.231 1.00 92.44 83 LEU A CA 1
ATOM 656 C C . LEU A 1 83 ? 8.845 -1.709 -13.888 1.00 92.44 83 LEU A C 1
ATOM 658 O O . LEU A 1 83 ? 9.031 -2.077 -12.726 1.00 92.44 83 LEU A O 1
ATOM 662 N N . HIS A 1 84 ? 9.579 -2.144 -14.910 1.00 90.50 84 HIS A N 1
ATOM 663 C CA . HIS A 1 84 ? 10.844 -2.843 -14.729 1.00 90.50 84 HIS A CA 1
ATOM 664 C C . HIS A 1 84 ? 11.986 -1.983 -15.276 1.00 90.50 84 HIS A C 1
ATOM 666 O O . HIS A 1 84 ? 12.129 -1.850 -16.493 1.00 90.50 84 HIS A O 1
ATOM 672 N N . LEU A 1 85 ? 12.787 -1.402 -14.384 1.00 88.88 85 LEU A N 1
ATOM 673 C CA . LEU A 1 85 ? 13.995 -0.658 -14.738 1.00 88.88 85 LEU A CA 1
ATOM 674 C C . LEU A 1 85 ? 15.200 -1.584 -14.564 1.00 88.88 85 LEU A C 1
ATOM 676 O O . LEU A 1 85 ? 15.377 -2.173 -13.500 1.00 88.88 85 LEU A O 1
ATOM 680 N N . LYS A 1 86 ? 16.002 -1.741 -15.619 1.00 86.31 86 LYS A N 1
ATOM 681 C CA . LYS A 1 86 ? 17.252 -2.506 -15.553 1.00 86.31 86 LYS A CA 1
ATOM 682 C C . LYS A 1 86 ? 18.326 -1.663 -14.873 1.00 86.31 86 LYS A C 1
ATOM 684 O O . LYS A 1 86 ? 18.359 -0.451 -15.092 1.00 86.31 86 LYS A O 1
ATOM 689 N N . ASP A 1 87 ? 19.206 -2.309 -14.112 1.00 79.38 87 ASP A N 1
ATOM 690 C CA . ASP A 1 87 ? 20.379 -1.642 -13.554 1.00 79.38 87 ASP A CA 1
ATOM 691 C C . ASP A 1 87 ? 21.203 -1.009 -14.677 1.00 79.38 87 ASP A C 1
ATOM 693 O O . ASP A 1 87 ? 21.391 -1.588 -15.752 1.00 79.38 87 ASP A O 1
ATOM 697 N N . MET A 1 88 ? 21.654 0.219 -14.438 1.00 65.94 88 MET A N 1
ATOM 698 C CA . MET A 1 88 ? 22.395 1.034 -15.401 1.00 65.94 88 MET A CA 1
ATOM 699 C C . MET A 1 88 ? 23.861 0.586 -15.514 1.00 65.94 88 MET A C 1
ATOM 701 O O . MET A 1 88 ? 24.774 1.406 -15.477 1.00 65.94 88 MET A O 1
ATOM 705 N N . GLU A 1 89 ? 24.116 -0.709 -15.686 1.00 61.78 89 GLU A N 1
ATOM 706 C CA . GLU A 1 89 ? 25.431 -1.194 -16.107 1.00 61.78 89 GLU A CA 1
ATOM 707 C C . GLU A 1 89 ? 25.520 -1.174 -17.637 1.00 61.78 89 GLU A C 1
ATOM 709 O O . GLU A 1 89 ? 25.259 -2.159 -18.318 1.00 61.78 89 GLU A O 1
ATOM 714 N N . GLY A 1 90 ? 25.885 -0.0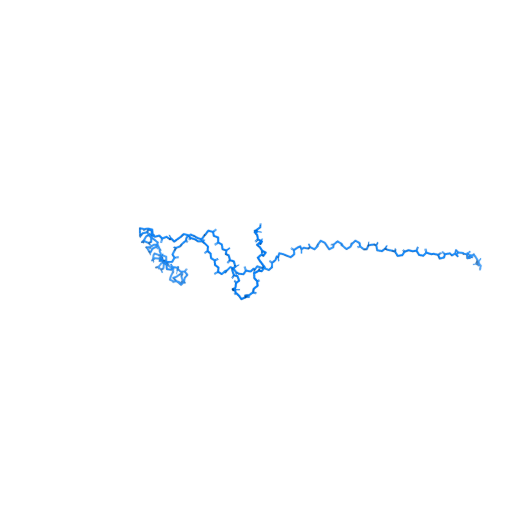04 -18.173 1.00 57.97 90 GLY A N 1
ATOM 715 C CA . GLY A 1 90 ? 26.599 0.145 -19.444 1.00 57.97 90 GLY A CA 1
ATOM 716 C C . GLY A 1 90 ? 25.876 -0.266 -20.739 1.00 57.97 90 GLY A C 1
ATOM 717 O O . GLY A 1 90 ? 25.705 -1.440 -21.043 1.00 57.97 90 GLY A O 1
ATOM 718 N N . LYS A 1 91 ? 25.674 0.734 -21.612 1.00 48.09 91 LYS A N 1
ATOM 719 C CA . LYS A 1 91 ? 25.183 0.681 -23.012 1.00 48.09 91 LYS A CA 1
ATOM 720 C C . LYS A 1 91 ? 23.670 0.829 -23.154 1.00 48.09 91 LYS A C 1
ATOM 722 O O . LYS A 1 91 ? 22.917 -0.104 -23.422 1.00 48.09 91 LYS A O 1
ATOM 727 N N . SER A 1 92 ? 23.262 2.088 -23.068 1.00 47.06 92 SER A N 1
ATOM 728 C CA . SER A 1 92 ? 21.966 2.612 -23.470 1.00 47.06 92 SER A CA 1
ATOM 729 C C . SER A 1 92 ? 21.654 2.354 -24.954 1.00 47.06 92 SER A C 1
ATOM 731 O O . SER A 1 92 ? 21.783 3.241 -25.791 1.00 47.06 92 SER A O 1
ATOM 733 N N . HIS A 1 93 ? 21.186 1.154 -25.292 1.00 48.19 93 HIS A N 1
ATOM 734 C CA . HIS A 1 93 ? 20.266 0.981 -26.416 1.00 48.19 93 HIS A CA 1
ATOM 735 C C . HIS A 1 93 ? 18.847 1.037 -25.855 1.00 48.19 93 HIS A C 1
ATOM 737 O O . HIS A 1 93 ? 18.279 0.030 -25.429 1.00 48.19 93 HIS A O 1
ATOM 743 N N . TYR A 1 94 ? 18.283 2.244 -25.811 1.00 47.09 94 TYR A N 1
ATOM 744 C CA . TYR A 1 94 ? 16.899 2.447 -25.407 1.00 47.09 94 TYR A CA 1
ATOM 745 C C . TYR A 1 94 ? 15.961 1.908 -26.495 1.00 47.09 94 TYR A C 1
ATOM 747 O O . TYR A 1 94 ? 15.599 2.615 -27.431 1.00 47.09 94 TYR A O 1
ATOM 755 N N . HIS A 1 95 ? 15.559 0.643 -26.384 1.00 46.06 95 HIS A N 1
ATOM 756 C CA . HIS A 1 95 ? 14.371 0.145 -27.069 1.00 46.06 95 HIS A CA 1
ATOM 757 C C . HIS A 1 95 ? 13.197 0.222 -26.094 1.00 46.06 95 HIS A C 1
ATOM 759 O O . HIS A 1 95 ? 12.920 -0.721 -25.350 1.00 46.06 95 HIS A O 1
ATOM 765 N N . TRP A 1 96 ? 12.535 1.377 -26.068 1.00 43.66 96 TRP A N 1
ATOM 766 C CA . TRP A 1 96 ? 11.278 1.540 -25.352 1.00 43.66 96 TRP A CA 1
ATOM 767 C C . TRP A 1 96 ? 10.196 0.752 -26.089 1.00 43.66 96 TRP A C 1
ATOM 769 O O . TRP A 1 96 ? 9.733 1.152 -27.155 1.00 43.66 96 TRP A O 1
ATOM 779 N N . ARG A 1 97 ? 9.803 -0.391 -25.528 1.00 36.44 97 ARG A N 1
ATOM 780 C CA . ARG A 1 97 ? 8.534 -1.031 -25.871 1.00 36.44 97 ARG A CA 1
ATOM 781 C C . ARG A 1 97 ? 7.485 -0.531 -24.894 1.00 36.44 97 ARG A C 1
ATOM 783 O O . ARG A 1 97 ? 7.450 -0.969 -23.748 1.00 36.44 97 ARG A O 1
ATOM 790 N N . CYS A 1 98 ? 6.671 0.407 -25.361 1.00 36.16 98 CYS A N 1
ATOM 791 C CA . CYS A 1 98 ? 5.356 0.636 -24.780 1.00 36.16 98 CYS A CA 1
ATOM 792 C C . CYS A 1 98 ? 4.463 -0.583 -25.066 1.00 36.16 98 CYS A C 1
ATOM 794 O O . CYS A 1 98 ? 4.712 -1.314 -26.029 1.00 36.16 98 CYS A O 1
ATOM 796 N N . PHE A 1 99 ? 3.497 -0.792 -24.171 1.00 38.91 99 PHE A N 1
ATOM 797 C CA . PHE A 1 99 ? 2.505 -1.871 -24.163 1.00 38.91 99 PHE A CA 1
ATOM 798 C C . PHE A 1 99 ? 1.861 -2.158 -25.523 1.00 38.91 99 PHE A C 1
ATOM 800 O O . PHE A 1 99 ? 1.587 -1.189 -26.265 1.00 38.91 99 PHE A O 1
#

Foldseek 3Di:
DDDDDDDDDDDDDDDDDDDPPPCPVPVPDPPPDDFDDFDWAFDDPPVVLVVVVVVLVVCCVVPVVCNVVDDRSRRDIDTDGTHHDDPPPDDPPDPDDDD

pLDDT: mean 74.47, std 24.69, range [31.41, 98.19]

Sequence (99 aa):
MERANGENGGTNSSDSVYRYSNRRSRQRRPPRIRPNFFVGFRITSKELIAQIEELQHSIAQAFPDAASCLVDPQTLHVTLCVLHLKDMEGKSHYHWRCF

Secondary structure (DSSP, 8-state):
---------------------------PPPP-PPP-EEEEEEP--HHHHHHHHHHHHHHHHH-GGGGGGPPPGGG-EEEEEEE-PPP--S---------

Radius of gyration: 34.07 Å; chains: 1; bounding box: 38×80×89 Å

InterPro domains:
  IPR019510 A-kinase anchor protein 7-like, phosphoesterase domain [PF10469] (35-89)
  IPR052641 A-kinase anchor protein 7 isoform gamma [PTHR15934] (12-87)

Organism: Globisporangium ultimum (strain ATCC 200006 / CBS 805.95 / DAOM BR144) (NCBI:txid431595)